Protein AF-A0AAW9H027-F1 (afdb_monomer_lite)

pLDDT: mean 71.32, std 12.24, range [37.38, 89.69]

Sequence (180 aa):
MNRNPNSKKALISDILLFLFTAIASILIVSLIVKYFIQSDLSNGTRECHIEDNWLIMSCIIVSSLTMSLWYHLKGKSIKALNDCLLFISAAIASYYYIMDHKTYLEYHDNSMLCKNMIYMGFQLFLLTCSFSKAFISFIEFFQERNSLINTNIINHNHSDKELFFYKLASSLIEILRKKR

Secondary structure (DSSP, 8-state):
----HHHHHHHHHHHHHHHHHHHHHHHHHHHHHHHH---B--TTS-B-----HHHHHHHHHHHHHHHHHHHHHHTHHHHHHHHHHHHHHHHHHHHHHHH-HHHHHHHHSHHHHTT-HHHHHHHHHHHHHHHHHHHHHHHHHHHHHHHHHHHHHH--S--HHHHHHHHHHHHHHHHHHHT-

Organism: NCBI:txid180957

Foldseek 3Di:
DDDDPVVVVVVVVVVVVVVVVLVVLLVVLLVVCVVQFDQDCPPNQRQTDRPPPPVLVVSLLVLLVVLLVVCVVPPPVSLVVLVVLLVVLVVVLVCCVPPVVVVVVCCVPRSCCVVCSVSVSSVSSNSSSVSSNVSNVVVVVVVVVVVVVVVCVVDVDDDVVVVVVVVVVVVVVVVVVVVD

Structure (mmCIF, N/CA/C/O backbone):
data_AF-A0AAW9H027-F1
#
_entry.id   AF-A0AAW9H027-F1
#
loop_
_atom_site.group_PDB
_atom_site.id
_atom_site.type_symbol
_atom_site.label_atom_id
_atom_site.label_alt_id
_atom_site.label_comp_id
_atom_site.label_asym_id
_atom_site.label_entity_id
_atom_site.label_seq_id
_atom_site.pdbx_PDB_ins_code
_atom_site.Cartn_x
_atom_site.Cartn_y
_atom_site.Cartn_z
_atom_site.occupancy
_atom_site.B_iso_or_equiv
_atom_site.auth_seq_id
_atom_site.auth_comp_id
_atom_site.auth_asym_id
_atom_site.auth_atom_id
_atom_site.pdbx_PDB_model_num
ATOM 1 N N . MET A 1 1 ? -6.690 27.283 21.828 1.00 40.06 1 MET A N 1
ATOM 2 C CA . MET A 1 1 ? -6.804 25.809 21.939 1.00 40.06 1 MET A CA 1
ATOM 3 C C . MET A 1 1 ? -5.396 25.225 22.088 1.00 40.06 1 MET A C 1
ATOM 5 O O . MET A 1 1 ? -4.714 24.985 21.098 1.00 40.06 1 MET A O 1
ATOM 9 N N . ASN A 1 2 ? -4.892 25.133 23.322 1.00 37.38 2 ASN A N 1
ATOM 10 C CA . ASN A 1 2 ? -3.489 24.809 23.600 1.00 37.38 2 ASN A CA 1
ATOM 11 C C . ASN A 1 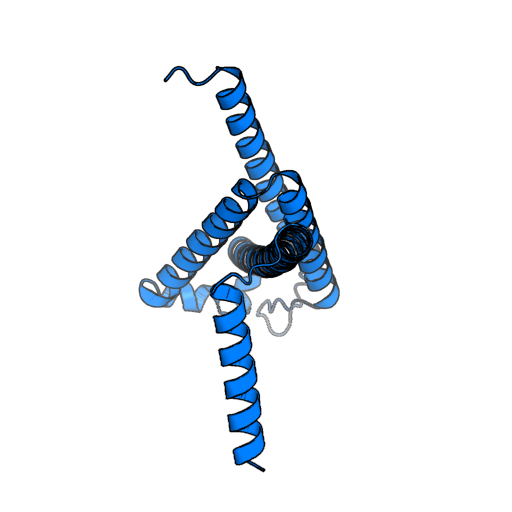2 ? -3.292 23.280 23.529 1.00 37.38 2 ASN A C 1
ATOM 13 O O . ASN A 1 2 ? -3.615 22.565 24.475 1.00 37.38 2 ASN A O 1
ATOM 17 N N . ARG A 1 3 ? -2.863 22.751 22.372 1.00 45.50 3 ARG A N 1
ATOM 18 C CA . ARG A 1 3 ? -2.579 21.312 22.213 1.00 45.50 3 ARG A CA 1
ATOM 19 C C . ARG A 1 3 ? -1.359 20.944 23.062 1.00 45.50 3 ARG A C 1
ATOM 21 O O . ARG A 1 3 ? -0.249 21.380 22.769 1.00 45.50 3 ARG A O 1
ATOM 28 N N . ASN A 1 4 ? -1.605 20.127 24.084 1.00 49.41 4 ASN A N 1
ATOM 29 C CA . ASN A 1 4 ? -0.645 19.576 25.040 1.00 49.41 4 ASN A CA 1
ATOM 30 C C . ASN A 1 4 ? 0.663 19.136 24.329 1.00 49.41 4 ASN A C 1
ATOM 32 O O . ASN A 1 4 ? 0.571 18.342 23.383 1.00 49.41 4 ASN A O 1
ATOM 36 N N . PRO A 1 5 ? 1.865 19.607 24.721 1.00 58.19 5 PRO A N 1
ATOM 37 C CA . PRO A 1 5 ? 3.129 19.336 24.015 1.00 58.19 5 PRO A CA 1
ATOM 38 C C . PRO A 1 5 ? 3.450 17.839 23.850 1.00 58.19 5 PRO A C 1
ATOM 40 O O . PRO A 1 5 ? 4.123 17.454 22.893 1.00 58.19 5 PRO A O 1
ATOM 43 N N . ASN A 1 6 ? 2.888 16.982 24.706 1.00 65.62 6 ASN A N 1
ATOM 44 C CA . ASN A 1 6 ? 3.004 15.525 24.606 1.00 65.62 6 ASN A CA 1
ATOM 45 C C . ASN A 1 6 ? 2.286 14.936 23.377 1.00 65.62 6 ASN A C 1
ATOM 47 O O . ASN A 1 6 ? 2.761 13.962 22.801 1.00 65.62 6 ASN A O 1
ATOM 51 N N . SER A 1 7 ? 1.195 15.555 22.910 1.00 61.84 7 SER A N 1
ATOM 52 C CA . SER A 1 7 ? 0.449 15.088 21.727 1.00 61.84 7 SER A CA 1
ATOM 53 C C . SER A 1 7 ? 1.221 15.288 20.419 1.00 61.84 7 SER A C 1
ATOM 55 O O . SER A 1 7 ? 1.189 14.429 19.543 1.00 61.84 7 SER A O 1
ATOM 57 N N . LYS A 1 8 ? 1.972 16.393 20.302 1.00 70.12 8 LYS A N 1
ATOM 58 C CA . LYS A 1 8 ? 2.817 16.667 19.130 1.00 70.12 8 LYS A CA 1
ATOM 59 C C . LYS A 1 8 ? 3.985 15.685 19.049 1.00 70.12 8 LYS A C 1
ATOM 61 O O . LYS A 1 8 ? 4.266 15.174 17.972 1.00 70.12 8 LYS A O 1
ATOM 66 N N . LYS A 1 9 ? 4.628 15.389 20.184 1.00 74.12 9 LYS A N 1
ATOM 67 C CA . LYS A 1 9 ? 5.721 14.407 20.254 1.00 74.12 9 LYS A CA 1
ATOM 68 C C . LYS A 1 9 ? 5.248 12.996 19.898 1.00 74.12 9 LYS A C 1
ATOM 70 O O . LYS A 1 9 ? 5.919 12.326 19.122 1.00 74.12 9 LYS A O 1
ATOM 75 N N . ALA A 1 10 ? 4.081 12.581 20.395 1.00 71.44 10 ALA A N 1
ATOM 76 C CA . ALA A 1 10 ? 3.493 11.284 20.055 1.00 71.44 10 ALA A CA 1
ATOM 77 C C . ALA A 1 10 ? 3.187 11.162 18.553 1.00 71.44 10 ALA A C 1
ATOM 79 O O . ALA A 1 10 ? 3.512 10.154 17.937 1.00 71.44 10 ALA A O 1
ATOM 80 N N . LEU A 1 11 ? 2.639 12.218 17.945 1.00 71.94 11 LEU A N 1
ATOM 81 C CA . LEU A 1 11 ? 2.315 12.235 16.518 1.00 71.94 11 LEU A CA 1
ATOM 82 C C . LEU A 1 11 ? 3.576 12.175 15.642 1.00 71.94 11 LEU A C 1
ATOM 84 O O . LEU A 1 11 ? 3.620 11.411 14.684 1.00 71.94 11 LEU A O 1
ATOM 88 N N . ILE A 1 12 ? 4.624 12.927 15.997 1.00 75.75 12 ILE A N 1
ATOM 89 C CA . ILE A 1 12 ? 5.920 12.870 15.302 1.00 75.75 12 ILE A CA 1
ATOM 90 C C . ILE A 1 12 ? 6.552 11.480 15.444 1.00 75.75 12 ILE A C 1
ATOM 92 O O . ILE A 1 12 ? 7.059 10.946 14.463 1.00 75.75 12 ILE A O 1
ATOM 96 N N . SER A 1 13 ? 6.487 10.879 16.635 1.00 73.19 13 SER A N 1
ATOM 97 C CA . SER A 1 13 ? 6.985 9.521 16.876 1.00 73.19 13 SER A CA 1
ATOM 98 C C . SER A 1 13 ? 6.241 8.480 16.041 1.00 73.19 13 SER A C 1
ATOM 100 O O . SER A 1 13 ? 6.876 7.587 15.490 1.00 73.19 13 SER A O 1
ATOM 102 N N . ASP A 1 14 ? 4.918 8.598 15.916 1.00 68.31 14 ASP A N 1
ATOM 103 C CA . ASP A 1 14 ? 4.109 7.689 15.101 1.00 68.31 14 ASP A CA 1
ATOM 104 C C . ASP A 1 14 ? 4.429 7.846 13.601 1.00 68.31 14 ASP A C 1
ATOM 106 O O . ASP A 1 14 ? 4.574 6.844 12.904 1.00 68.31 14 ASP A O 1
ATOM 110 N N . ILE A 1 15 ? 4.624 9.081 13.110 1.00 74.19 15 ILE A N 1
ATOM 111 C CA . ILE A 1 15 ? 5.064 9.340 11.725 1.00 74.19 15 ILE A CA 1
ATOM 112 C C . ILE A 1 15 ? 6.474 8.788 11.477 1.00 74.19 15 ILE A C 1
ATOM 114 O O . ILE A 1 15 ? 6.721 8.200 10.429 1.00 74.19 15 ILE A O 1
ATOM 118 N N . LEU A 1 16 ? 7.404 8.960 12.421 1.00 74.94 16 LEU A N 1
ATOM 119 C CA . LEU A 1 16 ? 8.771 8.442 12.306 1.00 74.94 16 LEU A CA 1
ATOM 120 C C . LEU A 1 16 ? 8.803 6.916 12.304 1.00 74.94 16 LEU A C 1
ATOM 122 O O . LEU A 1 16 ? 9.460 6.331 11.449 1.00 74.94 16 LEU A O 1
ATOM 126 N N . LEU A 1 17 ? 8.073 6.271 13.219 1.00 71.31 17 LEU A N 1
ATOM 127 C CA . LEU A 1 17 ? 7.949 4.813 13.261 1.00 71.31 17 LEU A CA 1
ATOM 128 C C . LEU A 1 17 ? 7.331 4.281 11.964 1.00 71.31 17 LEU A C 1
ATOM 130 O O . LEU A 1 17 ? 7.729 3.232 11.459 1.00 71.31 17 LEU A O 1
ATOM 134 N N . PHE A 1 18 ? 6.394 5.030 11.390 1.00 65.38 18 PHE A N 1
ATOM 135 C CA . PHE A 1 18 ? 5.820 4.726 10.093 1.00 65.38 18 PHE A CA 1
ATOM 136 C C . PHE A 1 18 ? 6.804 4.880 8.931 1.00 65.38 18 PHE A C 1
ATOM 138 O O . PHE A 1 18 ? 6.953 3.955 8.142 1.00 65.38 18 PHE A O 1
ATOM 145 N N . LEU A 1 19 ? 7.506 6.010 8.822 1.00 71.50 19 LEU A N 1
ATOM 146 C CA . LEU A 1 19 ? 8.520 6.192 7.781 1.00 71.50 19 LEU A CA 1
ATOM 147 C C . LEU A 1 19 ? 9.594 5.112 7.891 1.00 71.50 19 LEU A C 1
ATOM 149 O O . LEU A 1 19 ? 9.991 4.536 6.885 1.00 71.50 19 LEU A O 1
ATOM 153 N N . PHE A 1 20 ? 10.003 4.784 9.115 1.00 74.38 20 PHE A N 1
ATOM 154 C CA . PHE A 1 20 ? 10.929 3.696 9.379 1.00 74.38 20 PHE A CA 1
ATOM 155 C C . PHE A 1 20 ? 10.375 2.342 8.921 1.00 74.38 20 PHE A C 1
ATOM 157 O O . PHE A 1 20 ? 11.074 1.620 8.221 1.00 74.38 20 PHE A O 1
ATOM 164 N N . THR A 1 21 ? 9.126 2.001 9.254 1.00 66.38 21 THR A N 1
ATOM 165 C CA . THR A 1 21 ? 8.511 0.728 8.831 1.00 66.38 21 THR A CA 1
ATOM 166 C C . THR A 1 21 ? 8.276 0.657 7.322 1.00 66.38 21 THR A C 1
ATOM 168 O O . THR A 1 21 ? 8.484 -0.404 6.743 1.00 66.38 21 THR A O 1
ATOM 171 N N . ALA A 1 22 ? 7.929 1.766 6.666 1.00 62.31 22 ALA A N 1
ATOM 172 C CA . ALA A 1 22 ? 7.793 1.846 5.212 1.00 62.31 22 ALA A CA 1
ATOM 173 C C . ALA A 1 22 ? 9.150 1.734 4.496 1.00 62.31 22 ALA A C 1
ATOM 175 O O . ALA A 1 22 ? 9.282 1.001 3.522 1.00 62.31 22 ALA A O 1
ATOM 176 N N . ILE A 1 23 ? 10.189 2.412 4.991 1.00 71.88 23 ILE A N 1
ATOM 177 C CA . ILE A 1 23 ? 11.549 2.280 4.450 1.00 71.88 23 ILE A CA 1
ATOM 178 C C . ILE A 1 23 ? 12.064 0.858 4.687 1.00 71.88 23 ILE A C 1
ATOM 180 O O . ILE A 1 23 ? 12.613 0.252 3.773 1.00 71.88 23 ILE A O 1
ATOM 184 N N . ALA A 1 24 ? 11.850 0.296 5.878 1.00 70.06 24 ALA A N 1
ATOM 185 C CA . ALA A 1 24 ? 12.239 -1.072 6.195 1.00 70.06 24 ALA A CA 1
ATOM 186 C C . ALA A 1 24 ? 11.511 -2.089 5.309 1.00 70.06 24 ALA A C 1
ATOM 188 O O . ALA A 1 24 ? 12.154 -3.009 4.816 1.00 70.06 24 ALA A O 1
ATOM 189 N N . SER A 1 25 ? 10.211 -1.918 5.045 1.00 61.94 25 SER A N 1
ATOM 190 C CA . SER A 1 25 ? 9.474 -2.809 4.144 1.00 61.94 25 SER A CA 1
ATOM 191 C C . SER A 1 25 ? 9.969 -2.689 2.703 1.00 61.94 25 SER A C 1
ATOM 193 O O . SER A 1 25 ? 10.205 -3.715 2.072 1.00 61.94 25 SER A O 1
ATOM 195 N N . ILE A 1 26 ? 10.234 -1.475 2.207 1.00 65.94 26 ILE A N 1
ATOM 196 C CA . ILE A 1 26 ? 10.836 -1.254 0.882 1.00 65.94 26 ILE A CA 1
ATOM 197 C C . ILE A 1 26 ? 12.226 -1.899 0.797 1.00 65.94 26 ILE A C 1
ATOM 199 O O . ILE A 1 26 ? 12.536 -2.549 -0.199 1.00 65.94 26 ILE A O 1
ATOM 203 N N . LEU A 1 27 ? 13.059 -1.766 1.833 1.00 71.69 27 LEU A N 1
ATOM 204 C CA . LEU A 1 27 ? 14.392 -2.374 1.883 1.00 71.69 27 LEU A CA 1
ATOM 205 C C . LEU A 1 27 ? 14.324 -3.902 1.942 1.00 71.69 27 LEU A C 1
ATOM 207 O O . LEU A 1 27 ? 15.068 -4.561 1.223 1.00 71.69 27 LEU A O 1
ATOM 211 N N . ILE A 1 28 ? 13.428 -4.468 2.753 1.00 70.94 28 ILE A N 1
ATOM 212 C CA . ILE A 1 28 ? 13.216 -5.918 2.853 1.00 70.94 28 ILE A CA 1
ATOM 213 C C . ILE A 1 28 ? 12.717 -6.467 1.519 1.00 70.94 28 ILE A C 1
ATOM 215 O O . ILE A 1 28 ? 13.266 -7.447 1.027 1.00 70.94 28 ILE A O 1
ATOM 219 N N . VAL A 1 29 ? 11.731 -5.816 0.898 1.00 64.00 29 VAL A N 1
ATOM 220 C CA . VAL A 1 29 ? 11.233 -6.195 -0.430 1.00 64.00 29 VAL A CA 1
ATOM 221 C C . VAL A 1 29 ? 12.349 -6.085 -1.467 1.00 64.00 29 VAL A C 1
ATOM 223 O O . VAL A 1 29 ? 12.550 -7.022 -2.226 1.00 64.00 29 VAL A O 1
ATOM 226 N N . SER A 1 30 ? 13.133 -5.006 -1.464 1.00 63.81 30 SER A N 1
ATOM 227 C CA . SER A 1 30 ? 14.278 -4.834 -2.369 1.00 63.81 30 SER A CA 1
ATOM 228 C C . SER A 1 30 ? 15.347 -5.919 -2.179 1.00 63.81 30 SER A C 1
ATOM 230 O O . SER A 1 30 ? 15.880 -6.443 -3.156 1.00 63.81 30 SER A O 1
ATOM 232 N N . LEU A 1 31 ? 15.626 -6.319 -0.932 1.00 69.19 31 LEU A N 1
ATOM 233 C CA . LEU A 1 31 ? 16.539 -7.419 -0.611 1.00 69.19 31 LEU A CA 1
ATOM 234 C C . LEU A 1 31 ? 16.000 -8.774 -1.070 1.00 69.19 31 LEU A C 1
ATOM 236 O O . LEU A 1 31 ? 16.753 -9.538 -1.665 1.00 69.19 31 LEU A O 1
ATOM 240 N N . ILE A 1 32 ? 14.716 -9.055 -0.828 1.00 66.75 32 ILE A N 1
ATOM 241 C CA . ILE A 1 32 ? 14.039 -10.269 -1.300 1.00 66.75 32 ILE A CA 1
ATOM 242 C C . ILE A 1 32 ? 14.120 -10.316 -2.824 1.00 66.75 32 ILE A C 1
ATOM 244 O O . ILE A 1 32 ? 14.672 -11.253 -3.383 1.00 66.75 32 ILE A O 1
ATOM 248 N N . VAL A 1 33 ? 13.686 -9.261 -3.507 1.00 63.94 33 VAL A N 1
ATOM 249 C CA . VAL A 1 33 ? 13.742 -9.177 -4.969 1.00 63.94 33 VAL A CA 1
ATOM 250 C C . VAL A 1 33 ? 15.170 -9.375 -5.486 1.00 63.94 33 VAL A C 1
ATOM 252 O O . VAL A 1 33 ? 15.379 -10.146 -6.413 1.00 63.94 33 VAL A O 1
ATOM 255 N N . LYS A 1 34 ? 16.183 -8.780 -4.845 1.00 67.94 34 LYS A N 1
ATOM 256 C CA . LYS A 1 34 ? 17.593 -8.997 -5.209 1.00 67.94 34 LYS A CA 1
ATOM 257 C C . LYS A 1 34 ? 18.053 -10.447 -5.033 1.00 67.94 34 LYS A C 1
ATOM 259 O O . LYS A 1 34 ? 18.916 -10.888 -5.782 1.00 67.94 34 LYS A O 1
ATOM 264 N N . TYR A 1 35 ? 17.530 -11.157 -4.040 1.00 66.44 35 TYR A N 1
ATOM 265 C CA . TYR A 1 35 ? 17.894 -12.548 -3.769 1.00 66.44 35 TYR A CA 1
ATOM 266 C C . TYR A 1 35 ? 17.177 -13.536 -4.702 1.00 66.44 35 TYR A C 1
ATOM 268 O O . TYR A 1 35 ? 17.719 -14.598 -4.988 1.00 66.44 35 TYR A O 1
ATOM 276 N N . PHE A 1 36 ? 15.977 -13.179 -5.170 1.00 61.50 36 PHE A N 1
ATOM 277 C CA . PHE A 1 36 ? 15.113 -14.041 -5.986 1.00 61.50 36 PHE A CA 1
ATOM 278 C C . PHE A 1 36 ? 15.155 -13.743 -7.488 1.00 61.50 36 PHE A C 1
ATOM 280 O O . PHE A 1 36 ? 14.746 -14.587 -8.276 1.00 61.50 36 PHE A O 1
ATOM 287 N N . ILE A 1 37 ? 15.673 -12.588 -7.914 1.00 62.81 37 ILE A N 1
ATOM 288 C CA . ILE A 1 37 ? 15.987 -12.364 -9.327 1.00 62.81 37 ILE A CA 1
ATOM 289 C C . ILE A 1 37 ? 17.198 -13.230 -9.685 1.00 62.81 37 ILE A C 1
ATOM 291 O O . ILE A 1 37 ? 18.350 -12.858 -9.453 1.00 62.81 37 ILE A O 1
ATOM 295 N N . GLN A 1 38 ? 16.925 -14.392 -10.271 1.00 55.94 38 GLN A N 1
ATOM 296 C CA . GLN A 1 38 ? 17.905 -15.118 -11.062 1.00 55.94 38 GLN A CA 1
ATOM 297 C C . GLN A 1 38 ? 17.944 -14.470 -12.446 1.00 55.94 38 GLN A C 1
ATOM 299 O O . GLN A 1 38 ? 16.935 -14.383 -13.143 1.00 55.94 38 GLN A O 1
ATOM 304 N N . SER A 1 39 ? 19.102 -13.930 -12.829 1.00 52.19 39 SER A N 1
ATOM 305 C CA . SER A 1 39 ? 19.297 -13.444 -14.192 1.00 52.19 39 SER A CA 1
ATOM 306 C C . SER A 1 39 ? 19.627 -14.639 -15.073 1.00 52.19 39 SER A C 1
ATOM 308 O O . SER A 1 39 ? 20.791 -15.048 -15.111 1.00 52.19 39 SER A O 1
ATOM 310 N N . ASP A 1 40 ? 18.636 -15.198 -15.757 1.00 48.59 40 ASP A N 1
ATOM 311 C CA . ASP A 1 40 ? 18.911 -16.238 -16.737 1.00 48.59 40 ASP A CA 1
ATOM 312 C C . ASP A 1 40 ? 19.337 -15.586 -18.058 1.00 48.59 40 ASP A C 1
ATOM 314 O O . ASP A 1 40 ? 18.713 -14.643 -18.556 1.00 48.59 40 ASP A O 1
ATOM 318 N N . LEU A 1 41 ? 20.483 -16.009 -18.590 1.00 48.38 41 LEU A N 1
ATOM 319 C CA . LEU A 1 41 ? 21.086 -15.396 -19.775 1.00 48.38 41 LEU A CA 1
ATOM 320 C C . LEU A 1 41 ? 20.635 -16.150 -21.032 1.00 48.38 41 LEU A C 1
ATOM 322 O O . LEU A 1 41 ? 21.444 -16.746 -21.739 1.00 48.38 41 LEU A O 1
ATOM 326 N N . SER A 1 42 ? 19.334 -16.141 -21.305 1.00 45.72 42 SER A N 1
ATOM 327 C CA . SER A 1 42 ? 18.781 -16.727 -22.526 1.00 45.72 42 SER A CA 1
ATOM 328 C C . SER A 1 42 ? 18.879 -15.719 -23.680 1.00 45.72 42 SER A C 1
ATOM 330 O O . SER A 1 42 ? 18.327 -14.626 -23.621 1.00 45.72 42 SER A O 1
ATOM 332 N N . ASN A 1 43 ? 19.615 -16.066 -24.741 1.00 46.12 43 ASN A N 1
ATOM 333 C CA . ASN A 1 43 ? 19.670 -15.340 -26.024 1.00 46.12 43 ASN A CA 1
ATOM 334 C C . ASN A 1 43 ? 20.226 -13.897 -26.023 1.00 46.12 43 ASN A C 1
ATOM 336 O O . ASN A 1 43 ? 19.940 -13.119 -26.930 1.00 46.12 43 ASN A O 1
ATOM 340 N N . GLY A 1 44 ? 21.081 -13.531 -25.062 1.00 49.03 44 GLY A N 1
ATOM 341 C CA . GLY A 1 44 ? 21.774 -12.228 -25.062 1.00 49.03 44 GLY A CA 1
ATOM 342 C C . GLY A 1 44 ? 20.934 -11.049 -24.553 1.00 49.03 44 GLY A C 1
ATOM 343 O O . GLY A 1 44 ? 21.464 -9.951 -24.379 1.00 49.03 44 GLY A O 1
ATOM 344 N N . THR A 1 45 ? 19.665 -11.283 -24.225 1.00 49.91 45 THR A N 1
ATOM 345 C CA . THR A 1 45 ? 18.803 -10.392 -23.445 1.00 49.91 45 THR A CA 1
ATOM 346 C C . THR A 1 45 ? 18.681 -10.949 -22.027 1.00 49.91 45 THR A C 1
ATOM 348 O O . THR A 1 45 ? 18.350 -12.113 -21.842 1.00 49.91 45 THR A O 1
ATOM 351 N N . ARG A 1 46 ? 18.979 -10.143 -20.996 1.00 52.25 46 ARG A N 1
ATOM 352 C CA . ARG A 1 46 ? 18.668 -10.521 -19.606 1.00 52.25 46 ARG A CA 1
ATOM 353 C C . ARG A 1 46 ? 17.154 -10.460 -19.432 1.00 52.25 46 ARG A C 1
ATOM 355 O O . ARG A 1 46 ? 16.615 -9.387 -19.176 1.00 52.25 46 ARG A O 1
ATOM 362 N N . GLU A 1 47 ? 16.485 -11.588 -19.599 1.00 53.47 47 GLU A N 1
ATOM 363 C CA . GLU A 1 47 ? 15.081 -11.733 -19.235 1.00 53.47 47 GLU A CA 1
ATOM 364 C C . GLU A 1 47 ? 15.027 -12.117 -17.759 1.00 53.47 47 GLU A C 1
ATOM 366 O O . GLU A 1 47 ? 15.558 -13.145 -17.344 1.00 53.47 47 GLU A O 1
ATOM 371 N N . CYS A 1 48 ? 14.459 -11.238 -16.935 1.00 56.53 48 CYS A N 1
ATOM 372 C CA . CYS A 1 48 ? 14.304 -11.514 -15.515 1.00 56.53 48 CYS A CA 1
ATOM 373 C C . CYS A 1 48 ? 12.885 -11.981 -15.266 1.00 56.53 48 CYS A C 1
ATOM 375 O O . CYS A 1 48 ? 11.936 -11.198 -15.264 1.00 56.53 48 CYS A O 1
ATOM 377 N N . HIS A 1 49 ? 12.764 -13.286 -15.071 1.00 54.97 49 HIS A N 1
ATOM 378 C CA . HIS A 1 49 ? 11.540 -13.904 -14.618 1.00 54.97 49 HIS A CA 1
ATOM 379 C C . HIS A 1 49 ? 11.545 -13.961 -13.096 1.00 54.97 49 HIS A C 1
ATOM 381 O O . HIS A 1 49 ? 12.546 -14.287 -12.461 1.00 54.97 49 HIS A O 1
ATOM 387 N N . ILE A 1 50 ? 10.406 -13.622 -12.503 1.00 60.25 50 ILE A N 1
ATOM 388 C CA . ILE A 1 50 ? 10.153 -13.921 -11.101 1.00 60.25 50 ILE A CA 1
ATOM 389 C C . ILE A 1 50 ? 9.778 -15.403 -11.052 1.00 60.25 50 ILE A C 1
ATOM 391 O O . ILE A 1 50 ? 8.608 -15.755 -11.214 1.00 60.25 50 ILE A O 1
ATOM 395 N N . GLU A 1 51 ? 10.775 -16.271 -10.899 1.00 51.53 51 GLU A N 1
ATOM 396 C CA . GLU A 1 51 ? 10.535 -17.665 -10.530 1.00 51.53 51 GLU A CA 1
ATOM 397 C C . GLU A 1 51 ? 9.993 -17.726 -9.090 1.00 51.53 51 GLU A C 1
ATOM 399 O O . GLU A 1 51 ? 10.372 -16.936 -8.227 1.00 51.53 51 GLU A O 1
ATOM 404 N N . ASP A 1 52 ? 9.043 -18.632 -8.850 1.00 56.78 52 ASP A N 1
ATOM 405 C CA . ASP A 1 52 ? 8.365 -18.852 -7.564 1.00 56.78 52 ASP A CA 1
ATOM 406 C C . ASP A 1 52 ? 7.578 -17.660 -6.977 1.00 56.78 52 ASP A C 1
ATOM 408 O O . ASP A 1 52 ? 7.839 -17.127 -5.894 1.00 56.78 52 ASP A O 1
ATOM 412 N N . ASN A 1 53 ? 6.467 -17.335 -7.645 1.00 66.62 53 ASN A N 1
ATOM 413 C CA . ASN A 1 53 ? 5.481 -16.325 -7.231 1.00 66.62 53 ASN A CA 1
ATOM 414 C C . ASN A 1 53 ? 4.895 -16.545 -5.808 1.00 66.62 53 ASN A C 1
ATOM 416 O O . ASN A 1 53 ? 4.433 -15.602 -5.164 1.00 66.62 53 ASN A O 1
ATOM 420 N N . TRP A 1 54 ? 4.917 -17.774 -5.274 1.00 72.31 54 TRP A N 1
ATOM 421 C CA . TRP A 1 54 ? 4.318 -18.089 -3.967 1.00 72.31 54 TRP A CA 1
ATOM 422 C C . TRP A 1 54 ? 4.996 -17.366 -2.794 1.00 72.31 54 TRP A C 1
ATOM 424 O O . TRP A 1 54 ? 4.308 -16.866 -1.903 1.00 72.31 54 TRP A O 1
ATOM 434 N N . LEU A 1 55 ? 6.331 -17.273 -2.787 1.00 71.69 55 LEU A N 1
ATOM 435 C CA . LEU A 1 55 ? 7.070 -16.638 -1.691 1.00 71.69 55 LEU A CA 1
ATOM 436 C C . LEU A 1 55 ? 6.788 -15.137 -1.628 1.00 71.69 55 LEU A C 1
ATOM 438 O O . LEU A 1 55 ? 6.422 -14.627 -0.569 1.00 71.69 55 LEU A O 1
ATOM 442 N N . ILE A 1 56 ? 6.858 -14.449 -2.769 1.00 74.88 56 ILE A N 1
ATOM 443 C CA . ILE A 1 56 ? 6.533 -13.021 -2.865 1.00 74.88 56 ILE A CA 1
ATOM 444 C C . ILE A 1 56 ? 5.077 -12.772 -2.457 1.00 74.88 56 ILE A C 1
ATOM 446 O O . ILE A 1 56 ? 4.817 -11.883 -1.644 1.00 74.88 56 ILE A O 1
ATOM 450 N N . MET A 1 57 ? 4.138 -13.600 -2.927 1.00 76.81 57 MET A N 1
ATOM 451 C CA . MET A 1 57 ? 2.736 -13.511 -2.509 1.00 76.81 57 MET A CA 1
ATOM 452 C C . MET A 1 57 ? 2.558 -13.725 -1.003 1.00 76.81 57 MET A C 1
ATOM 454 O O . MET A 1 57 ? 1.820 -12.972 -0.367 1.00 76.81 57 MET A O 1
ATOM 458 N N . SER A 1 58 ? 3.264 -14.684 -0.398 1.00 77.44 58 SER A N 1
ATOM 459 C CA . SER A 1 58 ? 3.223 -14.887 1.055 1.00 77.44 58 SER A CA 1
ATOM 460 C C . SER A 1 58 ? 3.746 -13.667 1.823 1.00 77.44 58 SER A C 1
ATOM 462 O O . SER A 1 58 ? 3.119 -13.242 2.794 1.00 77.44 58 SER A O 1
ATOM 464 N N . CYS A 1 59 ? 4.823 -13.028 1.352 1.00 78.12 59 CYS A N 1
ATOM 465 C CA . CYS A 1 59 ? 5.363 -11.808 1.951 1.00 78.12 59 CYS A CA 1
ATOM 466 C C . CYS A 1 59 ? 4.371 -10.642 1.861 1.00 78.12 59 CYS A C 1
ATOM 468 O O . CYS A 1 59 ? 4.184 -9.913 2.840 1.00 78.12 59 CYS A O 1
ATOM 470 N N . ILE A 1 60 ? 3.698 -10.483 0.718 1.00 83.56 60 ILE A N 1
ATOM 471 C CA . ILE A 1 60 ? 2.652 -9.467 0.523 1.00 83.56 60 ILE A CA 1
ATOM 472 C C . ILE A 1 60 ? 1.489 -9.707 1.491 1.00 83.56 60 ILE A C 1
ATOM 474 O O . ILE A 1 60 ? 1.028 -8.774 2.148 1.00 83.56 60 ILE A O 1
ATOM 478 N N . ILE A 1 61 ? 1.025 -10.951 1.627 1.00 82.94 61 ILE A N 1
ATOM 479 C CA . ILE A 1 61 ? -0.088 -11.289 2.524 1.00 82.94 61 ILE A CA 1
ATOM 480 C C . ILE A 1 61 ? 0.293 -11.030 3.985 1.00 82.94 61 ILE A C 1
ATOM 482 O O . ILE A 1 61 ? -0.457 -10.365 4.699 1.00 82.94 61 ILE A O 1
ATOM 486 N N . VAL A 1 62 ? 1.461 -11.505 4.430 1.00 81.06 62 VAL A N 1
ATOM 487 C CA . VAL A 1 62 ? 1.925 -11.330 5.816 1.00 81.06 62 VAL A CA 1
ATOM 488 C C . VAL A 1 62 ? 2.092 -9.850 6.152 1.00 81.06 62 VAL A C 1
ATOM 490 O O . VAL A 1 62 ? 1.553 -9.396 7.159 1.00 81.06 62 VAL A O 1
ATOM 493 N N . SER A 1 63 ? 2.761 -9.076 5.294 1.00 81.44 63 SER A N 1
ATOM 494 C CA . SER A 1 63 ? 2.930 -7.630 5.502 1.00 81.44 63 SER A CA 1
ATOM 495 C C . SER A 1 63 ? 1.589 -6.889 5.535 1.00 81.44 63 SER A C 1
ATOM 497 O O . SER A 1 63 ? 1.377 -6.028 6.392 1.00 81.44 63 SER A O 1
ATOM 499 N N . SER A 1 64 ? 0.644 -7.285 4.681 1.00 84.75 64 SER A N 1
ATOM 500 C CA . SER A 1 64 ? -0.703 -6.711 4.659 1.00 84.75 64 SER A CA 1
ATOM 501 C C . SER A 1 64 ? -1.505 -7.028 5.923 1.00 84.75 64 SER A C 1
ATOM 503 O O . SER A 1 64 ? -2.209 -6.165 6.457 1.00 84.75 64 SER A O 1
ATOM 505 N N . LEU A 1 65 ? -1.374 -8.247 6.452 1.00 83.19 65 LEU A N 1
ATOM 506 C CA . LEU A 1 65 ? -1.962 -8.631 7.735 1.00 83.19 65 LEU A CA 1
ATOM 507 C C . LEU A 1 65 ? -1.334 -7.849 8.891 1.00 83.19 65 LEU A C 1
ATOM 509 O O . LEU A 1 65 ? -2.064 -7.354 9.747 1.00 83.19 65 LEU A O 1
ATOM 513 N N . THR A 1 66 ? -0.011 -7.666 8.904 1.00 81.19 66 THR A N 1
ATOM 514 C CA . THR A 1 66 ? 0.669 -6.845 9.918 1.00 81.19 66 THR A CA 1
ATOM 515 C C . THR A 1 66 ? 0.168 -5.401 9.901 1.00 81.19 66 THR A C 1
ATOM 517 O O . THR A 1 66 ? -0.138 -4.850 10.958 1.00 81.19 66 THR A O 1
ATOM 520 N N . MET A 1 67 ? 0.004 -4.801 8.719 1.00 81.62 67 MET A N 1
ATOM 521 C CA . MET A 1 67 ? -0.543 -3.446 8.584 1.00 81.62 67 MET A CA 1
ATOM 522 C C . MET A 1 67 ? -1.987 -3.356 9.101 1.00 81.62 67 MET A C 1
ATOM 524 O O . MET A 1 67 ? -2.379 -2.383 9.746 1.00 81.62 67 MET A O 1
ATOM 528 N N . SER A 1 68 ? -2.769 -4.411 8.885 1.00 83.06 68 SER A N 1
ATOM 529 C CA . SER A 1 68 ? -4.156 -4.511 9.351 1.00 83.06 68 SER A CA 1
ATOM 530 C C . SER A 1 68 ? -4.261 -4.708 10.865 1.00 83.06 68 SER A C 1
ATOM 532 O O . SER A 1 68 ? -5.115 -4.106 11.516 1.00 83.06 68 SER A O 1
ATOM 534 N N . LEU A 1 69 ? -3.352 -5.487 11.457 1.00 81.56 69 LEU A N 1
ATOM 535 C CA . LEU A 1 69 ? -3.198 -5.589 12.911 1.00 81.56 69 LEU A CA 1
ATOM 536 C C . LEU A 1 69 ? -2.779 -4.246 13.513 1.00 81.56 69 LEU A C 1
ATOM 538 O O . LEU A 1 69 ? -3.290 -3.840 14.555 1.00 81.56 69 LEU A O 1
ATOM 542 N N . TRP A 1 70 ? -1.898 -3.510 12.837 1.00 82.00 70 TRP A N 1
ATOM 543 C CA . TRP A 1 70 ? -1.502 -2.183 13.288 1.00 82.00 70 TRP A CA 1
ATOM 544 C C . TRP A 1 70 ? -2.665 -1.187 13.240 1.00 82.00 70 TRP A C 1
ATOM 546 O O . TRP A 1 70 ? -2.860 -0.415 14.184 1.00 82.00 70 TRP A O 1
ATOM 556 N N . TYR A 1 71 ? -3.500 -1.263 12.199 1.00 86.44 71 TYR A N 1
ATOM 557 C CA . TYR A 1 71 ? -4.773 -0.549 12.145 1.00 86.44 71 TYR A CA 1
ATOM 558 C C . TYR A 1 71 ? -5.681 -0.910 13.326 1.00 86.44 71 TYR A C 1
ATOM 560 O O . TYR A 1 71 ? -6.249 -0.011 13.940 1.00 86.44 71 TYR A O 1
ATOM 568 N N . HIS A 1 72 ? -5.779 -2.185 13.705 1.00 78.00 72 HIS A N 1
ATOM 569 C CA . HIS A 1 72 ? -6.582 -2.581 14.863 1.00 78.00 72 HIS A CA 1
ATOM 570 C C . HIS A 1 72 ? -6.119 -1.896 16.165 1.00 78.00 72 HIS A C 1
ATOM 572 O O . HIS A 1 72 ? -6.950 -1.509 16.982 1.00 78.00 72 HIS A O 1
ATOM 578 N N . LEU A 1 73 ? -4.808 -1.679 16.333 1.00 77.62 73 LEU A N 1
ATOM 579 C CA . LEU A 1 73 ? -4.231 -1.051 17.528 1.00 77.62 73 LEU A CA 1
ATOM 580 C C . LEU A 1 73 ? -4.310 0.485 17.532 1.00 77.62 73 LEU A C 1
ATOM 582 O O . LEU A 1 73 ? -4.538 1.090 18.578 1.00 77.62 73 LEU A O 1
ATOM 586 N N . LYS A 1 74 ? -4.069 1.137 16.389 1.00 77.38 74 LYS A N 1
ATOM 587 C CA . LYS A 1 74 ? -3.948 2.609 16.283 1.00 77.38 74 LYS A CA 1
ATOM 588 C C . LYS A 1 74 ? -5.165 3.285 15.640 1.00 77.38 74 LYS A C 1
ATOM 590 O O . LYS A 1 74 ? -5.304 4.507 15.710 1.00 77.38 74 LYS A O 1
ATOM 595 N N . GLY A 1 75 ? -6.062 2.508 15.042 1.00 80.31 75 GLY A N 1
ATOM 596 C CA . GLY A 1 75 ? -7.321 2.960 14.463 1.00 80.31 75 GLY A CA 1
ATOM 597 C C . GLY A 1 75 ? -7.160 3.783 13.182 1.00 80.31 75 GLY A C 1
ATOM 598 O O . GLY A 1 75 ? -6.328 3.510 12.317 1.00 80.31 75 GLY A O 1
ATOM 599 N N . LYS A 1 76 ? -7.997 4.820 13.050 1.00 78.12 76 LYS A N 1
ATOM 600 C CA . LYS A 1 76 ? -8.240 5.554 11.792 1.00 78.12 76 LYS A CA 1
ATOM 601 C C . LYS A 1 76 ? -7.011 6.240 11.178 1.00 78.12 76 LYS A C 1
ATOM 603 O O . LYS A 1 76 ? -7.017 6.491 9.976 1.00 78.12 76 LYS A O 1
ATOM 608 N N . SER A 1 77 ? -5.973 6.546 11.960 1.00 76.38 77 SER A N 1
ATOM 609 C CA . SER A 1 77 ? -4.755 7.197 11.450 1.00 76.38 77 SER A CA 1
ATOM 610 C C . SER A 1 77 ? -3.987 6.304 10.473 1.00 76.38 77 SER A C 1
ATOM 612 O O . SER A 1 77 ? -3.590 6.772 9.411 1.00 76.38 77 SER A O 1
ATOM 614 N N . ILE A 1 78 ? -3.852 5.012 10.787 1.00 79.88 78 ILE A N 1
ATOM 615 C CA . ILE A 1 78 ? -3.169 4.027 9.933 1.00 79.88 78 ILE A CA 1
ATOM 616 C C . ILE A 1 78 ? -3.934 3.813 8.627 1.00 79.88 78 ILE A C 1
ATOM 618 O O . ILE A 1 78 ? -3.328 3.721 7.563 1.00 79.88 78 ILE A O 1
ATOM 622 N N . LYS A 1 79 ? -5.270 3.816 8.689 1.00 85.75 79 LYS A N 1
ATOM 623 C CA . LYS A 1 79 ? -6.119 3.749 7.495 1.00 85.75 79 LYS A CA 1
ATOM 624 C C . LYS A 1 79 ? -5.887 4.939 6.566 1.00 85.75 79 LYS A C 1
ATOM 626 O O . LYS A 1 79 ? -5.561 4.737 5.401 1.00 85.75 79 LYS A O 1
ATOM 631 N N . ALA A 1 80 ? -6.021 6.163 7.083 1.00 79.50 80 ALA A N 1
ATOM 632 C CA . ALA A 1 80 ? -5.845 7.380 6.285 1.00 79.50 80 ALA A CA 1
ATOM 633 C C . ALA A 1 80 ? -4.449 7.449 5.645 1.00 79.50 80 ALA A C 1
ATOM 635 O O . ALA A 1 80 ? -4.274 7.965 4.543 1.00 79.50 80 ALA A O 1
ATOM 636 N N . LEU A 1 81 ? -3.458 6.894 6.332 1.00 78.06 81 LEU A N 1
ATOM 637 C CA . LEU A 1 81 ? -2.088 6.826 5.867 1.00 78.06 81 LEU A CA 1
ATOM 638 C C . LEU A 1 81 ? -1.882 5.779 4.766 1.00 78.06 81 LEU A C 1
ATOM 640 O O . LEU A 1 81 ? -1.268 6.094 3.748 1.00 78.06 81 LEU A O 1
ATOM 644 N N . ASN A 1 82 ? -2.432 4.571 4.928 1.00 86.81 82 ASN A N 1
ATOM 645 C CA . ASN A 1 82 ? -2.427 3.558 3.873 1.00 86.81 82 ASN A CA 1
ATOM 646 C C . ASN A 1 82 ? -3.158 4.061 2.617 1.00 86.81 82 ASN A C 1
ATOM 648 O O . ASN A 1 82 ? -2.681 3.859 1.505 1.00 86.81 82 ASN A O 1
ATOM 652 N N . ASP A 1 83 ? -4.273 4.774 2.795 1.00 85.81 83 ASP A N 1
ATOM 653 C CA . ASP A 1 83 ? -4.989 5.424 1.698 1.00 85.81 83 ASP A CA 1
ATOM 654 C C . ASP A 1 83 ? -4.127 6.487 1.008 1.00 85.81 83 ASP A C 1
ATOM 656 O O . ASP A 1 83 ? -4.045 6.499 -0.217 1.00 85.81 83 ASP A O 1
ATOM 660 N N . CYS A 1 84 ? -3.444 7.343 1.772 1.00 83.31 84 CYS A N 1
ATOM 661 C CA . CYS A 1 84 ? -2.542 8.358 1.228 1.00 83.31 84 CYS A CA 1
ATOM 662 C C . CYS A 1 84 ? -1.437 7.733 0.364 1.00 83.31 84 CYS A C 1
ATOM 664 O O . CYS A 1 84 ? -1.247 8.149 -0.777 1.00 83.31 84 CYS A O 1
ATOM 666 N N . LEU A 1 85 ? -0.759 6.697 0.870 1.00 83.38 85 LEU A N 1
ATOM 667 C CA . LEU A 1 85 ? 0.267 5.975 0.114 1.00 83.38 85 LEU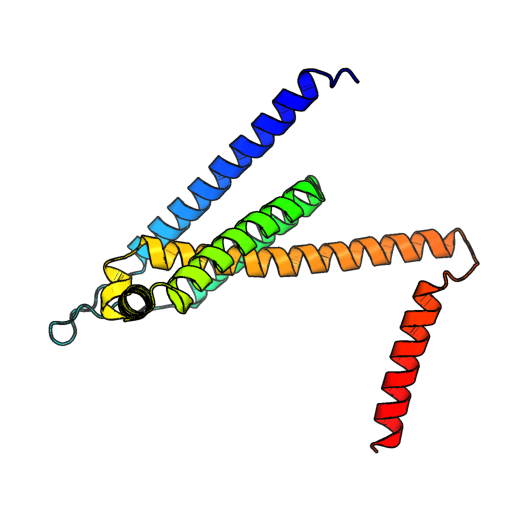 A CA 1
ATOM 668 C C . LEU A 1 85 ? -0.292 5.359 -1.167 1.00 83.38 85 LEU A C 1
ATOM 670 O O . LEU A 1 85 ? 0.276 5.551 -2.238 1.00 83.38 85 LEU A O 1
ATOM 674 N N . LEU A 1 86 ? -1.424 4.660 -1.063 1.00 87.62 86 LEU A N 1
ATOM 675 C CA . LEU A 1 86 ? -2.068 4.024 -2.205 1.00 87.62 86 LEU A CA 1
ATOM 676 C C . LEU A 1 86 ? -2.427 5.054 -3.284 1.00 87.62 86 LEU A C 1
ATOM 678 O O . LEU A 1 86 ? -2.169 4.823 -4.464 1.00 87.62 86 LEU A O 1
ATOM 682 N N . PHE A 1 87 ? -2.986 6.202 -2.890 1.00 87.19 87 PHE A N 1
ATOM 683 C CA . PHE A 1 87 ? -3.377 7.257 -3.824 1.00 87.19 87 PHE A CA 1
ATOM 684 C C . PHE A 1 87 ? -2.186 8.000 -4.425 1.00 87.19 87 PHE A C 1
ATOM 686 O O . PHE A 1 87 ? -2.212 8.279 -5.620 1.00 87.19 87 PHE A O 1
ATOM 693 N N . ILE A 1 88 ? -1.132 8.280 -3.652 1.00 85.06 88 ILE A N 1
ATOM 694 C CA . ILE A 1 88 ? 0.112 8.851 -4.192 1.00 85.06 88 ILE A CA 1
ATOM 695 C C . ILE A 1 88 ? 0.695 7.904 -5.236 1.00 85.06 88 ILE A C 1
ATOM 697 O O . ILE A 1 88 ? 1.036 8.325 -6.341 1.00 85.06 88 ILE A O 1
ATOM 701 N N . SER A 1 89 ? 0.763 6.614 -4.919 1.00 83.50 89 SER A N 1
ATOM 702 C CA . SER A 1 89 ? 1.341 5.644 -5.831 1.00 83.50 89 SER A CA 1
ATOM 703 C C . SER A 1 89 ? 0.494 5.421 -7.085 1.00 83.50 89 SER A C 1
ATOM 705 O O . SER A 1 89 ? 1.042 5.361 -8.185 1.00 83.50 89 SER A O 1
ATOM 707 N N . ALA A 1 90 ? -0.833 5.396 -6.956 1.00 85.31 90 ALA A N 1
ATOM 708 C CA . ALA A 1 90 ? -1.742 5.354 -8.098 1.00 85.31 90 ALA A CA 1
ATOM 709 C C . ALA A 1 90 ? -1.649 6.622 -8.963 1.00 85.31 90 ALA A C 1
ATOM 711 O O . ALA A 1 90 ? -1.695 6.530 -10.190 1.00 85.31 90 ALA A O 1
ATOM 712 N N . ALA A 1 91 ? -1.474 7.798 -8.350 1.00 86.00 91 ALA A N 1
ATOM 713 C CA . ALA A 1 91 ? -1.296 9.054 -9.071 1.00 86.00 91 ALA A CA 1
ATOM 714 C C . ALA A 1 91 ? 0.016 9.063 -9.867 1.00 86.00 91 ALA A C 1
ATOM 716 O O . ALA A 1 91 ? 0.010 9.447 -11.033 1.00 86.00 91 ALA A O 1
ATOM 717 N N . ILE A 1 92 ? 1.114 8.572 -9.281 1.00 83.69 92 ILE A N 1
ATOM 718 C CA . ILE A 1 92 ? 2.406 8.437 -9.973 1.00 83.69 92 ILE A CA 1
ATOM 719 C C . ILE A 1 92 ? 2.281 7.472 -11.159 1.00 83.69 92 ILE A C 1
ATOM 721 O O . ILE A 1 92 ? 2.692 7.808 -12.267 1.00 83.69 92 ILE A O 1
ATOM 725 N N . ALA A 1 93 ? 1.670 6.301 -10.958 1.00 81.50 93 ALA A N 1
A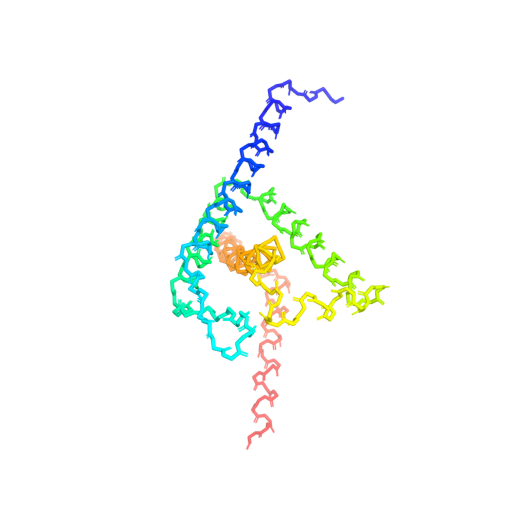TOM 726 C CA . ALA A 1 93 ? 1.448 5.338 -12.036 1.00 81.50 93 ALA A CA 1
ATOM 727 C C . ALA A 1 93 ? 0.578 5.924 -13.163 1.00 81.50 93 ALA A C 1
ATOM 729 O O . ALA A 1 93 ? 0.906 5.782 -14.340 1.00 81.50 93 ALA A O 1
ATOM 730 N N . SER A 1 94 ? -0.492 6.639 -12.805 1.00 82.88 94 SER A N 1
ATOM 731 C CA . SER A 1 94 ? -1.378 7.302 -13.770 1.00 82.88 94 SER A CA 1
ATOM 732 C C . SER A 1 94 ? -0.671 8.428 -14.525 1.00 82.88 94 SER A C 1
ATOM 734 O O . SER A 1 94 ? -0.905 8.595 -15.717 1.00 82.88 94 SER A O 1
ATOM 736 N N . TYR A 1 95 ? 0.218 9.179 -13.864 1.00 86.38 95 TYR A N 1
ATOM 737 C CA . TYR A 1 95 ? 1.026 10.214 -14.508 1.00 86.38 95 TYR A CA 1
ATOM 738 C C . TYR A 1 95 ? 1.912 9.618 -15.601 1.00 86.38 95 TYR A C 1
ATOM 740 O O . TYR A 1 95 ? 1.854 10.085 -16.734 1.00 86.38 95 TYR A O 1
ATOM 748 N N . TYR A 1 96 ? 2.666 8.556 -15.301 1.00 81.62 96 TYR A N 1
ATOM 749 C CA . TYR A 1 96 ? 3.486 7.891 -16.319 1.00 81.62 96 TYR A CA 1
ATOM 750 C C . TYR A 1 96 ? 2.630 7.313 -17.446 1.00 81.62 96 TYR A C 1
ATOM 752 O O . TYR A 1 96 ? 2.977 7.447 -18.611 1.00 81.62 96 TYR A O 1
ATOM 760 N N . TYR A 1 97 ? 1.476 6.730 -17.129 1.00 79.38 97 TYR A N 1
ATOM 761 C CA . TYR A 1 97 ? 0.595 6.178 -18.153 1.00 79.38 97 TYR A CA 1
ATOM 762 C C . TYR A 1 97 ? 0.029 7.243 -19.111 1.00 79.38 97 TYR A C 1
ATOM 764 O O . TYR A 1 97 ? -0.004 7.014 -20.320 1.00 79.38 97 TYR A O 1
ATOM 772 N N . ILE A 1 98 ? -0.411 8.394 -18.582 1.00 82.94 98 ILE A N 1
ATOM 773 C CA . ILE A 1 98 ? -1.124 9.439 -19.341 1.00 82.94 98 ILE A CA 1
ATOM 774 C C . ILE A 1 98 ? -0.168 10.472 -19.950 1.00 82.94 98 ILE A C 1
ATOM 776 O O . ILE A 1 98 ? -0.345 10.863 -21.101 1.00 82.94 98 ILE A O 1
ATOM 780 N N . MET A 1 99 ? 0.804 10.955 -19.174 1.00 84.94 99 MET A N 1
ATOM 781 C CA . MET A 1 99 ? 1.643 12.107 -19.532 1.00 84.94 99 MET A CA 1
ATOM 782 C C . MET A 1 99 ? 3.005 11.704 -20.101 1.00 84.94 99 MET A C 1
ATOM 784 O O . MET A 1 99 ? 3.564 12.454 -20.895 1.00 84.94 99 MET A O 1
ATOM 788 N N . ASP A 1 100 ? 3.533 10.536 -19.725 1.00 83.56 100 ASP A N 1
ATOM 789 C CA . ASP A 1 100 ? 4.855 10.068 -20.155 1.00 83.56 100 ASP A CA 1
ATOM 790 C C . ASP A 1 100 ? 4.827 8.599 -20.607 1.00 83.56 100 ASP A C 1
ATOM 792 O O . ASP A 1 100 ? 5.485 7.707 -20.060 1.00 83.56 100 ASP A O 1
ATOM 796 N N . HIS A 1 101 ? 4.012 8.349 -21.636 1.00 79.69 101 HIS A N 1
ATOM 797 C CA . HIS A 1 101 ? 3.728 7.001 -22.127 1.00 79.69 101 HIS A CA 1
ATOM 798 C C . HIS A 1 101 ? 4.978 6.264 -22.638 1.00 79.69 101 HIS A C 1
ATOM 800 O O . HIS A 1 101 ? 5.050 5.038 -22.575 1.00 79.69 101 HIS A O 1
ATOM 806 N N . LYS A 1 102 ? 5.988 7.002 -23.119 1.00 81.50 102 LYS A N 1
ATOM 807 C CA . LYS A 1 102 ? 7.252 6.415 -23.577 1.00 81.50 102 LYS A CA 1
ATOM 808 C C . LYS A 1 102 ? 8.016 5.795 -22.408 1.00 81.50 102 LYS A C 1
ATOM 810 O O . LYS A 1 102 ? 8.391 4.629 -22.481 1.00 81.50 102 LYS A O 1
ATOM 815 N N . THR A 1 103 ? 8.170 6.540 -21.318 1.00 76.88 103 THR A N 1
ATOM 816 C CA . THR A 1 103 ? 8.792 6.043 -20.087 1.00 76.88 103 THR A CA 1
ATOM 817 C C . THR A 1 103 ? 7.972 4.909 -19.459 1.00 76.88 103 THR A C 1
ATOM 819 O O . THR A 1 103 ? 8.534 3.951 -18.936 1.00 76.88 103 THR A O 1
ATOM 822 N N . TYR A 1 104 ? 6.637 4.959 -19.556 1.00 74.94 104 TYR A N 1
ATOM 823 C CA . TYR A 1 104 ? 5.776 3.844 -19.148 1.00 74.94 104 TYR A CA 1
ATOM 824 C C . TYR A 1 104 ? 6.072 2.553 -19.929 1.00 74.94 104 TYR A C 1
ATOM 826 O O . TYR A 1 104 ? 6.250 1.509 -19.304 1.00 74.94 104 TYR A O 1
ATOM 834 N N . LEU A 1 105 ? 6.160 2.615 -21.263 1.00 75.25 105 LEU A N 1
ATOM 835 C CA . LEU A 1 105 ? 6.500 1.455 -22.096 1.00 75.25 105 LEU A CA 1
ATOM 836 C C . LEU A 1 105 ? 7.902 0.920 -21.775 1.00 75.25 105 LEU A C 1
ATOM 838 O O . LEU A 1 105 ? 8.075 -0.291 -21.669 1.00 75.25 105 LEU A O 1
ATOM 842 N N . GLU A 1 106 ? 8.876 1.805 -21.543 1.00 72.75 106 GLU A N 1
ATOM 843 C CA . GLU A 1 106 ? 10.236 1.419 -21.139 1.00 72.75 106 GLU A CA 1
ATOM 844 C C . GLU A 1 106 ? 10.276 0.697 -19.780 1.00 72.75 106 GLU A C 1
ATOM 846 O O . GLU A 1 106 ? 11.068 -0.227 -19.601 1.00 72.75 106 GLU A O 1
ATOM 851 N N . TYR A 1 107 ? 9.425 1.077 -18.820 1.00 68.94 107 TYR A N 1
ATOM 852 C CA . TYR A 1 107 ? 9.316 0.380 -17.531 1.00 68.94 107 TYR A CA 1
ATOM 853 C C . TYR A 1 107 ? 8.474 -0.896 -17.583 1.00 68.94 107 TYR A C 1
ATOM 855 O O . TYR A 1 107 ? 8.628 -1.760 -16.719 1.00 68.94 107 TYR A O 1
ATOM 863 N N . HIS A 1 108 ? 7.568 -1.006 -18.554 1.00 67.38 108 HIS A N 1
ATOM 864 C CA . HIS A 1 108 ? 6.710 -2.175 -18.719 1.00 67.38 108 HIS A CA 1
ATOM 865 C C . HIS A 1 108 ? 7.409 -3.325 -19.453 1.00 67.38 108 HIS A C 1
ATOM 867 O O . HIS A 1 108 ? 6.979 -4.471 -19.337 1.00 67.38 108 HIS A O 1
ATOM 873 N N . ASP A 1 109 ? 8.489 -3.038 -20.180 1.00 67.25 109 ASP A N 1
ATOM 874 C CA . ASP A 1 109 ? 9.257 -4.054 -20.886 1.00 67.25 109 ASP A CA 1
ATOM 875 C C . ASP A 1 109 ? 10.041 -4.948 -19.900 1.00 67.25 109 ASP A C 1
ATOM 877 O O . ASP A 1 109 ? 10.856 -4.481 -19.095 1.00 67.25 109 ASP A O 1
ATOM 881 N N . ASN A 1 110 ? 9.789 -6.261 -19.948 1.00 56.69 110 ASN A N 1
ATOM 882 C CA . ASN A 1 110 ? 10.283 -7.245 -18.969 1.00 56.69 110 ASN A CA 1
ATOM 883 C C . ASN A 1 110 ? 11.817 -7.330 -18.909 1.00 56.69 110 ASN A C 1
ATOM 885 O O . ASN A 1 110 ? 12.390 -7.676 -17.875 1.00 56.69 110 ASN A O 1
ATOM 889 N N . SER A 1 111 ? 12.493 -6.953 -19.994 1.00 53.09 111 SER A N 1
ATOM 890 C CA . SER A 1 111 ? 13.956 -6.876 -20.070 1.00 53.09 111 SER A CA 1
ATOM 891 C C . SER A 1 111 ? 14.551 -5.765 -19.180 1.00 53.09 111 SER A C 1
ATOM 893 O O . SER A 1 111 ? 15.696 -5.855 -18.730 1.00 53.09 111 SER A O 1
ATOM 895 N N . MET A 1 112 ? 13.769 -4.723 -18.867 1.00 54.12 112 MET A N 1
ATOM 896 C CA . MET A 1 112 ? 14.169 -3.559 -18.062 1.00 54.12 112 MET A CA 1
ATOM 897 C C . MET A 1 112 ? 13.772 -3.675 -16.584 1.00 54.12 112 MET A C 1
ATOM 899 O O . MET A 1 112 ? 14.371 -2.998 -15.744 1.00 54.12 112 MET A O 1
ATOM 903 N N . LEU A 1 113 ? 12.833 -4.562 -16.235 1.00 54.50 113 LEU A N 1
ATOM 904 C CA . LEU A 1 113 ? 12.432 -4.851 -14.846 1.00 54.50 113 LEU A CA 1
ATOM 905 C C . LEU A 1 113 ? 13.638 -5.223 -13.964 1.00 54.50 113 LEU A C 1
ATOM 907 O O . LEU A 1 113 ? 13.730 -4.801 -12.813 1.00 54.50 113 LEU A O 1
ATOM 911 N N . CYS A 1 114 ? 14.630 -5.899 -14.548 1.00 56.03 114 CYS A N 1
ATOM 912 C CA . CYS A 1 114 ? 15.891 -6.233 -13.887 1.00 56.03 114 CYS A CA 1
ATOM 913 C C . CYS A 1 114 ? 16.841 -5.043 -13.684 1.00 56.03 114 CYS A C 1
ATOM 915 O O . CYS A 1 114 ? 17.698 -5.047 -12.800 1.00 56.03 114 CYS A O 1
ATOM 917 N N . LYS A 1 115 ? 16.719 -4.020 -14.534 1.00 60.44 115 LYS A N 1
ATOM 918 C CA . LYS A 1 115 ? 17.552 -2.815 -14.502 1.00 60.44 115 LYS A CA 1
ATOM 919 C C . LYS A 1 115 ? 16.972 -1.762 -13.555 1.00 60.44 115 LYS A C 1
ATOM 921 O O . LYS A 1 115 ? 17.735 -1.026 -12.937 1.00 60.44 115 LYS A O 1
ATOM 926 N N . ASN A 1 116 ? 15.647 -1.737 -13.385 1.00 66.88 116 ASN A N 1
ATOM 927 C CA . ASN A 1 116 ? 14.926 -0.776 -12.549 1.00 66.88 116 ASN A CA 1
ATOM 928 C C . ASN A 1 116 ? 14.229 -1.432 -11.343 1.00 66.88 116 ASN A C 1
ATOM 930 O O . ASN A 1 116 ? 13.006 -1.406 -11.207 1.00 66.88 116 ASN A O 1
ATOM 934 N N . MET A 1 117 ? 15.036 -1.918 -10.393 1.00 66.31 117 MET A N 1
ATOM 935 C CA . MET A 1 117 ? 14.589 -2.488 -9.105 1.00 66.31 117 MET A CA 1
ATOM 936 C C . MET A 1 117 ? 13.627 -1.578 -8.323 1.00 66.31 117 MET A C 1
ATOM 938 O O . MET A 1 117 ? 12.755 -2.051 -7.597 1.00 66.31 117 MET A O 1
ATOM 942 N N . ILE A 1 118 ? 13.772 -0.259 -8.477 1.00 70.62 118 ILE A N 1
ATOM 943 C CA . ILE A 1 118 ? 12.919 0.741 -7.823 1.00 70.62 118 ILE A CA 1
ATOM 944 C C . ILE A 1 118 ? 11.474 0.638 -8.326 1.00 70.62 118 ILE A C 1
ATOM 946 O O . ILE A 1 118 ? 10.544 0.697 -7.524 1.00 70.62 118 ILE A O 1
ATOM 950 N N . TYR A 1 119 ? 11.279 0.449 -9.633 1.00 73.12 119 TYR A N 1
ATOM 951 C CA . TYR A 1 119 ? 9.952 0.346 -10.239 1.00 73.12 119 TYR A CA 1
ATOM 952 C C . TYR A 1 119 ? 9.228 -0.924 -9.775 1.00 73.12 119 TYR A C 1
ATOM 954 O O . TYR A 1 119 ? 8.080 -0.861 -9.333 1.00 73.12 119 TYR A O 1
ATOM 962 N N . MET A 1 120 ? 9.934 -2.057 -9.761 1.00 72.19 120 MET A N 1
ATOM 963 C CA . MET A 1 120 ? 9.412 -3.320 -9.233 1.00 72.19 120 MET A CA 1
ATOM 964 C C . MET A 1 120 ? 9.061 -3.219 -7.740 1.00 72.19 120 MET A C 1
ATOM 966 O O . MET A 1 120 ? 7.983 -3.639 -7.317 1.00 72.19 120 MET A O 1
ATOM 970 N N . GLY A 1 121 ? 9.932 -2.599 -6.937 1.00 73.38 121 GLY A N 1
ATOM 971 C CA . GLY A 1 121 ? 9.657 -2.336 -5.524 1.00 73.38 121 GLY A CA 1
ATOM 972 C C . GLY A 1 121 ? 8.408 -1.475 -5.323 1.00 73.38 121 GLY A C 1
ATOM 973 O O . GLY A 1 121 ? 7.608 -1.743 -4.428 1.00 73.38 121 GLY A O 1
ATOM 974 N N . PHE A 1 122 ? 8.189 -0.488 -6.192 1.00 76.31 122 PHE A N 1
ATOM 975 C CA . PHE A 1 122 ? 7.003 0.364 -6.152 1.00 76.31 122 PHE A CA 1
ATOM 976 C C . PHE A 1 122 ? 5.713 -0.389 -6.502 1.00 76.31 122 PHE A C 1
ATOM 978 O O . PHE A 1 122 ? 4.688 -0.178 -5.854 1.00 76.31 122 PHE A O 1
ATOM 985 N N . GLN A 1 123 ? 5.758 -1.300 -7.478 1.00 77.44 123 GLN A N 1
ATOM 986 C CA . GLN A 1 123 ? 4.628 -2.175 -7.810 1.00 77.44 123 GLN A CA 1
ATOM 987 C C . GLN A 1 123 ? 4.273 -3.115 -6.649 1.00 77.44 123 GLN A C 1
ATOM 989 O O . GLN A 1 123 ? 3.103 -3.236 -6.286 1.00 77.44 123 GLN A O 1
ATOM 994 N N . LEU A 1 124 ? 5.273 -3.735 -6.014 1.00 77.38 124 LEU A N 1
ATOM 995 C CA . LEU A 1 124 ? 5.065 -4.596 -4.843 1.00 77.38 124 LEU A CA 1
ATOM 996 C C . LEU A 1 124 ? 4.524 -3.811 -3.641 1.00 77.38 124 LEU A C 1
ATOM 998 O O . LEU A 1 124 ? 3.647 -4.292 -2.920 1.00 77.38 124 LEU A O 1
ATOM 1002 N N . PHE A 1 125 ? 5.001 -2.582 -3.448 1.00 80.50 125 PHE A N 1
ATOM 1003 C CA . PHE A 1 125 ? 4.497 -1.674 -2.423 1.00 80.50 125 PHE A CA 1
ATOM 1004 C C . PHE A 1 125 ? 3.024 -1.310 -2.656 1.00 80.50 125 PHE A C 1
ATOM 1006 O O . PHE A 1 125 ? 2.202 -1.447 -1.751 1.00 80.50 125 PHE A O 1
ATOM 1013 N N . LEU A 1 126 ? 2.671 -0.934 -3.889 1.00 84.12 126 LEU A N 1
ATOM 1014 C CA . LEU A 1 126 ? 1.291 -0.680 -4.317 1.00 84.12 126 LEU A CA 1
ATOM 1015 C C . LEU A 1 126 ? 0.369 -1.867 -4.041 1.00 84.12 126 LEU A C 1
ATOM 1017 O O . LEU A 1 126 ? -0.730 -1.708 -3.497 1.00 84.12 126 LEU A O 1
ATOM 1021 N N . LEU A 1 127 ? 0.829 -3.062 -4.404 1.00 82.94 127 LEU A N 1
ATOM 1022 C CA . LEU A 1 127 ? 0.088 -4.298 -4.207 1.00 82.94 127 LEU A CA 1
ATOM 1023 C C . LEU A 1 127 ? -0.138 -4.565 -2.712 1.00 82.94 127 LEU A C 1
ATOM 1025 O O . LEU A 1 127 ? -1.265 -4.822 -2.290 1.00 82.94 127 LEU A O 1
ATOM 1029 N N . THR A 1 128 ? 0.899 -4.389 -1.892 1.00 84.88 128 THR A N 1
ATOM 1030 C CA . THR A 1 128 ? 0.829 -4.537 -0.430 1.00 84.88 128 THR A CA 1
ATOM 1031 C C . THR A 1 128 ? -0.140 -3.536 0.210 1.00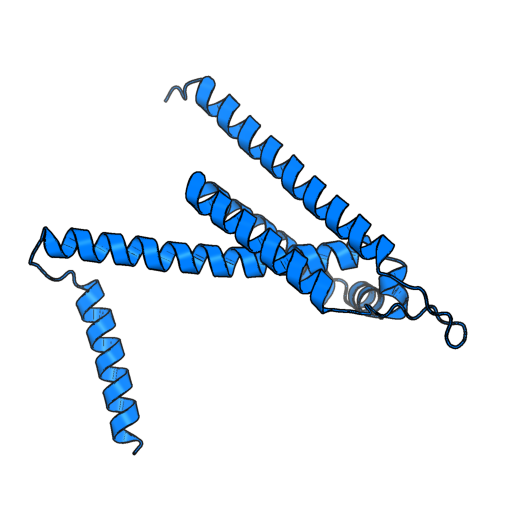 84.88 128 THR A C 1
ATOM 1033 O O . THR A 1 128 ? -0.979 -3.918 1.028 1.00 84.88 128 THR A O 1
ATOM 1036 N N . CYS A 1 129 ? -0.107 -2.260 -0.187 1.00 86.38 129 CYS A N 1
ATOM 1037 C CA . CYS A 1 129 ? -1.062 -1.252 0.294 1.00 86.38 129 CYS A CA 1
ATOM 1038 C C . CYS A 1 129 ? -2.511 -1.579 -0.101 1.00 86.38 129 CYS A C 1
ATOM 1040 O O . CYS A 1 129 ? -3.441 -1.318 0.669 1.00 86.38 129 CYS A O 1
ATOM 1042 N N . SER A 1 130 ? -2.710 -2.180 -1.277 1.00 88.19 130 SER A N 1
ATOM 1043 C CA . SER A 1 130 ? -4.031 -2.587 -1.771 1.00 88.19 130 SER A CA 1
ATOM 1044 C C . SER A 1 130 ? -4.616 -3.737 -0.947 1.00 88.19 130 SER A C 1
ATOM 1046 O O . SER A 1 130 ? -5.748 -3.637 -0.470 1.00 88.19 130 SER A O 1
ATOM 1048 N N . PHE A 1 131 ? -3.833 -4.793 -0.702 1.00 85.56 131 PHE A N 1
ATOM 1049 C CA . PHE A 1 131 ? -4.242 -5.898 0.173 1.00 85.56 131 PHE A CA 1
ATOM 1050 C C . PHE A 1 131 ? -4.467 -5.431 1.615 1.00 85.56 131 PHE A C 1
ATOM 1052 O O . PHE A 1 131 ? -5.476 -5.781 2.228 1.00 85.56 131 PHE A O 1
ATOM 1059 N N . SER A 1 132 ? -3.588 -4.567 2.132 1.00 88.12 132 SER A N 1
ATOM 1060 C CA . SER A 1 132 ? -3.762 -3.939 3.448 1.00 88.12 132 SER A CA 1
ATOM 1061 C C . SER A 1 132 ? -5.093 -3.192 3.541 1.00 88.12 132 SER A C 1
ATOM 1063 O O . SER A 1 132 ? -5.826 -3.350 4.513 1.00 88.12 132 SER A O 1
ATOM 1065 N N . LYS A 1 133 ? -5.453 -2.413 2.512 1.00 89.69 133 LYS A N 1
ATOM 1066 C CA . LYS A 1 133 ? -6.731 -1.689 2.468 1.00 89.69 133 LYS A CA 1
ATOM 1067 C C . LYS A 1 133 ? -7.922 -2.641 2.513 1.00 89.69 133 LYS A C 1
ATOM 1069 O O . LYS A 1 133 ? -8.861 -2.390 3.264 1.00 89.69 133 LYS A O 1
ATOM 1074 N N . ALA A 1 134 ? -7.870 -3.732 1.752 1.00 86.75 134 ALA A N 1
ATOM 1075 C CA . ALA A 1 134 ? -8.931 -4.733 1.736 1.00 86.75 134 ALA A CA 1
ATOM 1076 C C . ALA A 1 134 ? -9.155 -5.348 3.129 1.00 86.75 134 ALA A C 1
ATOM 1078 O O . ALA A 1 134 ? -10.289 -5.403 3.608 1.00 86.75 134 ALA A O 1
ATOM 1079 N N . PHE A 1 135 ? -8.080 -5.739 3.817 1.00 86.50 135 PHE A N 1
ATOM 1080 C CA . PHE A 1 135 ? -8.159 -6.284 5.173 1.00 86.50 135 PHE A CA 1
ATOM 1081 C C . PHE A 1 135 ? -8.614 -5.251 6.212 1.00 86.50 135 PHE A C 1
ATOM 1083 O O . PHE A 1 135 ? -9.447 -5.571 7.058 1.00 86.50 135 PHE A O 1
ATOM 1090 N N . ILE A 1 136 ? -8.140 -4.004 6.135 1.00 88.44 136 ILE A N 1
ATOM 1091 C CA . ILE A 1 136 ? -8.611 -2.914 7.005 1.00 88.44 136 ILE A CA 1
ATOM 1092 C C . ILE A 1 136 ? -10.120 -2.709 6.836 1.00 88.44 136 ILE A C 1
ATOM 1094 O O . ILE A 1 136 ? -10.843 -2.660 7.829 1.00 88.44 136 ILE A O 1
ATOM 1098 N N . SER A 1 137 ? -10.614 -2.645 5.596 1.00 86.12 137 SER A N 1
ATOM 1099 C CA . SER A 1 137 ? -12.049 -2.510 5.318 1.00 86.12 137 SER A CA 1
ATOM 1100 C C . SER A 1 137 ? -12.860 -3.711 5.808 1.00 86.12 137 SER A C 1
ATOM 1102 O O . SER A 1 137 ? -13.977 -3.540 6.292 1.00 86.12 137 SER A O 1
ATOM 1104 N N . PHE A 1 138 ? -12.297 -4.919 5.745 1.00 82.19 138 PHE A N 1
ATOM 1105 C CA . PHE A 1 138 ? -12.917 -6.105 6.331 1.00 82.19 138 PHE A CA 1
ATOM 1106 C C . PHE A 1 138 ? -13.032 -5.978 7.856 1.00 82.19 138 PHE A C 1
ATOM 1108 O O . PHE A 1 138 ? -14.116 -6.156 8.403 1.00 82.19 138 PHE A O 1
ATOM 1115 N N . ILE A 1 139 ? -11.957 -5.591 8.552 1.00 84.06 139 ILE A N 1
ATOM 1116 C CA . ILE A 1 139 ? -11.980 -5.369 10.008 1.00 84.06 139 ILE A CA 1
ATOM 1117 C C . ILE A 1 139 ? -13.008 -4.294 10.382 1.00 84.06 139 ILE A C 1
ATOM 1119 O O . ILE A 1 139 ? -13.776 -4.492 11.323 1.00 84.06 139 ILE A O 1
ATOM 1123 N N . GLU A 1 140 ? -13.059 -3.182 9.644 1.00 86.06 140 GLU A N 1
ATOM 1124 C CA . GLU A 1 140 ? -14.052 -2.120 9.852 1.00 86.06 140 GLU A CA 1
ATOM 1125 C C . GLU A 1 140 ? -15.481 -2.645 9.746 1.00 86.06 140 GLU A C 1
ATOM 1127 O O . GLU A 1 140 ? -16.305 -2.353 10.611 1.00 86.06 140 GLU A O 1
ATOM 1132 N N . PHE A 1 141 ? -15.759 -3.467 8.734 1.00 80.31 141 PHE A N 1
ATOM 1133 C CA . PHE A 1 141 ? -17.070 -4.073 8.557 1.00 80.31 141 PHE A CA 1
ATOM 1134 C C . PHE A 1 141 ? -17.474 -4.930 9.767 1.00 80.31 141 PHE A C 1
ATOM 1136 O O . PHE A 1 141 ? -18.596 -4.807 10.263 1.00 80.31 141 PHE A O 1
ATOM 1143 N N . PHE A 1 142 ? -16.562 -5.753 10.298 1.00 78.88 142 PHE A N 1
ATOM 1144 C CA . PHE A 1 142 ? -16.833 -6.545 11.505 1.00 78.88 142 PHE A CA 1
ATOM 1145 C C . PHE A 1 142 ? -17.015 -5.679 12.751 1.00 78.88 142 PHE A C 1
ATOM 1147 O O . PHE A 1 142 ? -17.917 -5.939 13.548 1.00 78.88 142 PHE A O 1
ATOM 1154 N N . GLN A 1 143 ? -16.191 -4.647 12.925 1.00 81.81 143 GLN A N 1
ATOM 1155 C CA . GLN A 1 143 ? -16.294 -3.728 14.059 1.00 81.81 143 GLN A CA 1
ATOM 1156 C C . GLN A 1 143 ? -17.622 -2.962 14.046 1.00 81.81 143 GLN A C 1
ATOM 1158 O O . GLN A 1 143 ? -18.289 -2.870 15.078 1.00 81.81 143 GLN A O 1
ATOM 1163 N N . GLU A 1 144 ? -18.035 -2.455 12.883 1.00 80.12 144 GLU A N 1
ATOM 1164 C CA . GLU A 1 144 ? -19.307 -1.751 12.719 1.00 80.12 144 GLU A CA 1
ATOM 1165 C C . GLU A 1 144 ? -20.489 -2.692 12.969 1.00 80.12 144 GLU A C 1
ATOM 1167 O O . GLU A 1 144 ? -21.406 -2.346 13.714 1.00 80.12 144 GLU A O 1
ATOM 1172 N N . ARG A 1 145 ? -20.436 -3.926 12.450 1.00 73.56 145 ARG A N 1
ATOM 1173 C CA . ARG A 1 145 ? -21.471 -4.935 12.709 1.00 73.56 145 ARG A CA 1
ATOM 1174 C C . ARG A 1 145 ? -21.579 -5.324 14.175 1.00 73.56 145 ARG A C 1
ATOM 1176 O O . ARG A 1 145 ? -22.691 -5.393 14.689 1.00 73.56 145 ARG A O 1
ATOM 1183 N N . ASN A 1 146 ? -20.462 -5.539 14.860 1.00 73.50 146 ASN A N 1
ATOM 1184 C CA . ASN A 1 146 ? -20.483 -5.906 16.273 1.00 73.50 146 ASN A CA 1
ATOM 1185 C C . ASN A 1 146 ? -21.003 -4.752 17.153 1.00 73.50 146 ASN A C 1
ATOM 1187 O O . ASN A 1 146 ? -21.764 -4.971 18.093 1.00 73.50 146 ASN A O 1
ATOM 1191 N N . SER A 1 147 ? -20.650 -3.509 16.809 1.00 73.88 147 SER A N 1
ATOM 1192 C CA . SER A 1 147 ? -21.194 -2.311 17.459 1.00 73.88 147 SER A CA 1
ATOM 1193 C C . SER A 1 147 ? -22.711 -2.198 17.274 1.00 73.88 147 SER A C 1
ATOM 1195 O O . SER A 1 147 ? -23.427 -1.950 18.243 1.00 73.88 147 SER A O 1
ATOM 1197 N N . LEU A 1 148 ? -23.214 -2.441 16.057 1.00 67.75 148 LEU A N 1
ATOM 1198 C CA . LEU A 1 148 ? -24.649 -2.432 15.746 1.00 67.75 148 LEU A CA 1
ATOM 1199 C C . LEU A 1 148 ? -25.420 -3.527 16.496 1.00 67.75 148 LEU A C 1
ATOM 1201 O O . LEU A 1 148 ? -26.474 -3.250 17.054 1.00 67.75 148 LEU A O 1
ATOM 1205 N N . ILE A 1 149 ? -24.884 -4.748 16.577 1.00 70.94 149 ILE A N 1
ATOM 1206 C CA . ILE A 1 149 ? -25.514 -5.841 17.339 1.00 70.94 149 ILE A CA 1
ATOM 1207 C C . ILE A 1 149 ? -25.601 -5.471 18.823 1.00 70.94 149 ILE A C 1
ATOM 1209 O O . ILE A 1 149 ? -26.673 -5.559 19.417 1.00 70.94 149 ILE A O 1
ATOM 1213 N N . ASN A 1 150 ? -24.506 -4.984 19.410 1.00 63.16 150 ASN A N 1
ATOM 1214 C CA . ASN A 1 150 ? -24.494 -4.585 20.817 1.00 63.16 150 ASN A CA 1
ATOM 1215 C C . ASN A 1 150 ? -25.415 -3.389 21.100 1.00 63.16 150 ASN A C 1
ATOM 1217 O O . ASN A 1 150 ? -26.045 -3.341 22.151 1.00 63.16 150 ASN A O 1
ATOM 1221 N N . THR A 1 151 ? -25.535 -2.437 20.171 1.00 60.88 151 THR A N 1
ATOM 1222 C CA . THR A 1 151 ? -26.441 -1.287 20.328 1.00 60.88 151 THR A CA 1
ATOM 1223 C C . THR A 1 151 ? -27.910 -1.636 20.089 1.00 60.88 151 THR A C 1
ATOM 1225 O O . THR A 1 151 ? -28.751 -1.105 20.806 1.00 60.88 151 THR A O 1
ATOM 1228 N N . ASN A 1 152 ? -28.237 -2.566 19.188 1.00 52.62 152 ASN A N 1
ATOM 1229 C CA . ASN A 1 152 ? -29.606 -3.066 18.991 1.00 52.62 152 ASN A CA 1
ATOM 1230 C C . ASN A 1 152 ? -30.094 -3.966 20.135 1.00 52.62 152 ASN A C 1
ATOM 1232 O O . ASN A 1 152 ? -31.284 -3.976 20.433 1.00 52.62 152 ASN A O 1
ATOM 1236 N N . ILE A 1 153 ? -29.193 -4.702 20.799 1.00 52.84 153 ILE A N 1
ATOM 1237 C CA . ILE A 1 153 ? -29.525 -5.433 22.036 1.00 52.84 153 ILE A CA 1
ATOM 1238 C C . ILE A 1 153 ? -29.896 -4.449 23.159 1.00 52.84 153 ILE A C 1
ATOM 1240 O O . ILE A 1 153 ? -30.741 -4.758 23.995 1.00 52.84 153 ILE A O 1
ATOM 1244 N N . ILE A 1 154 ? -29.292 -3.255 23.171 1.00 51.38 154 ILE A N 1
ATOM 1245 C CA . ILE A 1 154 ? -29.541 -2.217 24.184 1.00 51.38 154 ILE A CA 1
ATOM 1246 C C . ILE A 1 154 ? -30.740 -1.326 23.812 1.00 51.38 154 ILE A C 1
ATOM 1248 O O . ILE A 1 154 ? -31.468 -0.891 24.698 1.00 51.38 154 ILE A O 1
ATOM 1252 N N . ASN A 1 155 ? -30.989 -1.091 22.523 1.00 45.38 155 ASN A N 1
ATOM 1253 C CA . ASN A 1 155 ? -32.111 -0.300 22.030 1.00 45.38 155 ASN A CA 1
ATOM 1254 C C . ASN A 1 155 ? -32.926 -1.112 21.018 1.00 45.38 155 ASN A C 1
ATOM 1256 O O . ASN A 1 155 ? -32.632 -1.122 19.823 1.00 45.38 155 ASN A O 1
ATOM 1260 N N . HIS A 1 156 ? -34.015 -1.721 21.489 1.00 46.81 156 HIS A N 1
ATOM 1261 C CA . HIS A 1 156 ? -35.139 -2.108 20.639 1.00 46.81 156 HIS A CA 1
ATOM 1262 C C . HIS A 1 156 ? -35.751 -0.843 20.013 1.00 46.81 156 HIS A C 1
ATOM 1264 O O . HIS A 1 156 ? -36.699 -0.278 20.541 1.00 46.81 156 HIS A O 1
ATOM 1270 N N . ASN A 1 157 ? -35.168 -0.363 18.918 1.00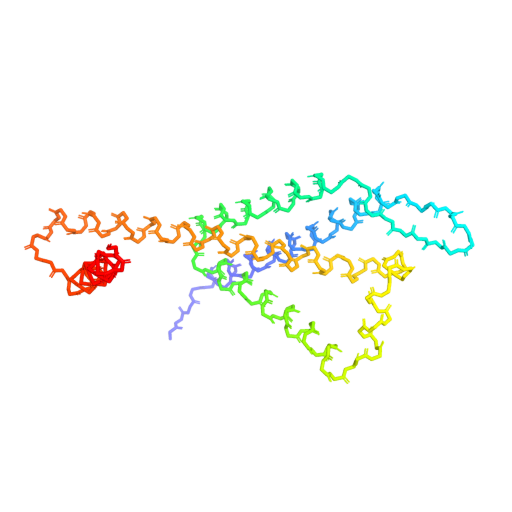 47.28 157 ASN A N 1
ATOM 1271 C CA . ASN A 1 157 ? -35.817 0.466 17.907 1.00 47.28 157 ASN A CA 1
ATOM 1272 C C . ASN A 1 157 ? -34.918 0.469 16.668 1.00 47.28 157 ASN A C 1
ATOM 1274 O O . ASN A 1 157 ? -33.836 1.053 16.673 1.00 47.28 157 ASN A O 1
ATOM 1278 N N . HIS A 1 158 ? -35.361 -0.238 15.626 1.00 53.50 158 HIS A N 1
ATOM 1279 C CA . HIS A 1 158 ? -34.650 -0.380 14.358 1.00 53.50 158 HIS A CA 1
ATOM 1280 C C . HIS A 1 158 ? -34.209 0.982 13.808 1.00 53.50 158 HIS A C 1
ATOM 1282 O O . HIS A 1 158 ? -35.030 1.856 13.542 1.00 53.50 158 HIS A O 1
ATOM 1288 N N . SER A 1 159 ? -32.903 1.133 13.598 1.00 61.09 159 SER A N 1
ATOM 1289 C CA . SER A 1 159 ? -32.328 2.265 12.876 1.00 61.09 159 SER A CA 1
ATOM 1290 C C . SER A 1 159 ? -32.598 2.115 11.375 1.00 61.09 159 SER A C 1
ATOM 1292 O O . SER A 1 159 ? -32.347 1.053 10.800 1.00 61.09 159 SER A O 1
ATOM 1294 N N . ASP A 1 160 ? -33.061 3.185 10.719 1.00 56.12 160 ASP A N 1
ATOM 1295 C CA . ASP A 1 160 ? -33.463 3.249 9.299 1.00 56.12 160 ASP A CA 1
ATOM 1296 C C . ASP A 1 160 ? -32.447 2.656 8.304 1.00 56.12 160 ASP A C 1
ATOM 1298 O O . ASP A 1 160 ? -32.804 2.215 7.207 1.00 56.12 160 ASP A O 1
ATOM 1302 N N . LYS A 1 161 ? -31.166 2.594 8.685 1.00 58.25 161 LYS A N 1
ATOM 1303 C CA . LYS A 1 161 ? -30.103 1.984 7.873 1.00 58.25 161 LYS A CA 1
ATOM 1304 C C . LYS A 1 161 ? -30.257 0.467 7.748 1.00 58.25 161 LYS A C 1
ATOM 1306 O O . LYS A 1 161 ? -29.969 -0.088 6.690 1.00 58.25 161 LYS A O 1
ATOM 1311 N N . GLU A 1 162 ? -30.742 -0.212 8.783 1.00 59.31 162 GLU A N 1
ATOM 1312 C CA . GLU A 1 162 ? -31.005 -1.654 8.726 1.00 59.31 162 GLU A CA 1
ATOM 1313 C C . GLU A 1 162 ? -32.204 -1.966 7.843 1.00 59.31 162 GLU A C 1
ATOM 1315 O O . GLU A 1 162 ? -32.163 -2.907 7.051 1.00 59.31 162 GLU A O 1
ATOM 1320 N N . LEU A 1 163 ? -33.228 -1.112 7.904 1.00 62.09 163 LEU A N 1
ATOM 1321 C CA . LEU A 1 163 ? -34.390 -1.193 7.030 1.00 62.09 163 LEU A CA 1
ATOM 1322 C C . LEU A 1 163 ? -33.988 -1.002 5.560 1.00 62.09 163 LEU A C 1
ATOM 1324 O O . LEU A 1 163 ? -34.529 -1.675 4.684 1.00 62.09 163 LEU A O 1
ATOM 1328 N N . PHE A 1 164 ? -33.010 -0.134 5.282 1.00 72.88 164 PHE A N 1
ATOM 1329 C CA . PHE A 1 164 ? -32.461 0.048 3.939 1.00 72.88 164 PHE A CA 1
ATOM 1330 C C . PHE A 1 164 ? -31.759 -1.216 3.426 1.00 72.88 164 PHE A C 1
ATOM 1332 O O . PHE A 1 164 ? -32.096 -1.696 2.345 1.00 72.88 164 PHE A O 1
ATOM 1339 N N . PHE A 1 165 ? -30.841 -1.807 4.201 1.00 71.81 165 PHE A N 1
ATOM 1340 C CA . PHE A 1 165 ? -30.153 -3.038 3.786 1.00 71.81 165 PHE A CA 1
ATOM 1341 C C . PHE A 1 165 ? -31.100 -4.234 3.672 1.00 71.81 165 PHE A C 1
ATOM 1343 O O . PHE A 1 165 ? -30.958 -5.028 2.744 1.00 71.81 165 PHE A O 1
ATOM 1350 N N . TYR A 1 166 ? -32.091 -4.342 4.558 1.00 74.50 166 TYR A N 1
ATOM 1351 C CA . TYR A 1 166 ? -33.114 -5.381 4.475 1.00 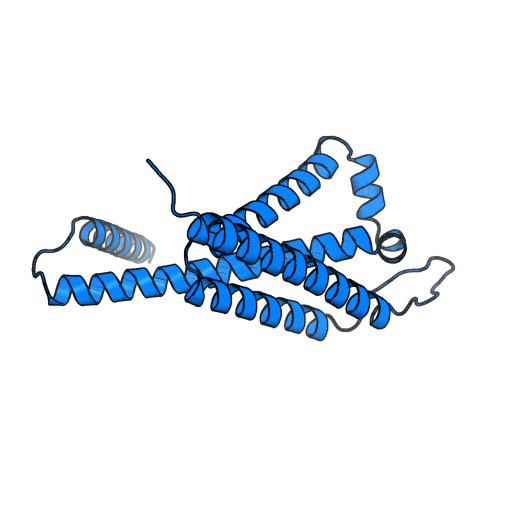74.50 166 TYR A CA 1
ATOM 1352 C C . TYR A 1 166 ? -33.966 -5.226 3.211 1.00 74.50 166 TYR A C 1
ATOM 1354 O O . TYR A 1 166 ? -34.190 -6.197 2.492 1.00 74.50 166 TYR A O 1
ATOM 1362 N N . LYS A 1 167 ? -34.374 -3.995 2.875 1.00 71.69 167 LYS A N 1
ATOM 1363 C CA . LYS A 1 167 ? -35.088 -3.702 1.622 1.00 71.69 167 LYS A CA 1
ATOM 1364 C C . LYS A 1 167 ? -34.238 -4.006 0.390 1.00 71.69 167 LYS A C 1
ATOM 1366 O O . LYS A 1 167 ? -34.761 -4.536 -0.585 1.00 71.69 167 LYS A O 1
ATOM 1371 N N . LEU A 1 168 ? -32.940 -3.719 0.437 1.00 79.69 168 LEU A N 1
ATOM 1372 C CA . LEU A 1 168 ? -32.021 -3.967 -0.673 1.00 79.69 168 LEU A CA 1
ATOM 1373 C C . LEU A 1 168 ? -31.780 -5.473 -0.877 1.00 79.69 168 LEU A C 1
ATOM 1375 O O . LEU A 1 168 ? -31.860 -5.959 -2.003 1.00 79.69 168 LEU A O 1
ATOM 1379 N N . ALA A 1 169 ? -31.583 -6.225 0.209 1.00 80.12 169 ALA A N 1
ATOM 1380 C CA . ALA A 1 169 ? -31.458 -7.682 0.175 1.00 80.12 169 ALA A CA 1
ATOM 1381 C C . ALA A 1 169 ? -32.758 -8.365 -0.280 1.00 80.12 169 ALA A C 1
ATOM 1383 O O . ALA A 1 169 ? -32.718 -9.252 -1.130 1.00 80.12 169 ALA A O 1
ATOM 1384 N N . SER A 1 170 ? -33.910 -7.917 0.228 1.00 73.31 170 SER A N 1
ATOM 1385 C CA . SER A 1 170 ? -35.224 -8.424 -0.183 1.00 73.31 170 SER A CA 1
ATOM 1386 C C . SER A 1 170 ? -35.485 -8.166 -1.672 1.00 73.31 170 SER A C 1
ATOM 1388 O O . SER A 1 170 ? -35.840 -9.087 -2.403 1.00 73.31 170 SER A O 1
ATOM 1390 N N . SER A 1 171 ? -35.189 -6.953 -2.153 1.00 79.69 171 SER A N 1
ATOM 1391 C CA . SER A 1 171 ? -35.293 -6.584 -3.573 1.00 79.69 171 SER A CA 1
ATOM 1392 C C . SER A 1 171 ? -34.404 -7.455 -4.471 1.00 79.69 171 SER A C 1
ATOM 1394 O O . SER A 1 171 ? -34.855 -7.962 -5.497 1.00 79.69 171 SER A O 1
ATOM 1396 N N . LEU A 1 172 ? -33.159 -7.718 -4.061 1.00 79.06 172 LEU A N 1
ATOM 1397 C CA . LEU A 1 172 ? -32.252 -8.614 -4.788 1.00 79.06 172 LEU A CA 1
ATOM 1398 C C . LEU A 1 172 ? -32.779 -10.052 -4.864 1.00 79.06 172 LEU A C 1
ATOM 1400 O O . LEU A 1 172 ? -32.721 -10.672 -5.927 1.00 79.06 172 LEU A O 1
ATOM 1404 N N . ILE A 1 173 ? -33.317 -10.578 -3.761 1.00 82.00 173 ILE A N 1
ATOM 1405 C CA . ILE A 1 173 ? -33.916 -11.918 -3.714 1.00 82.00 173 ILE A CA 1
ATOM 1406 C C . ILE A 1 173 ? -35.143 -11.990 -4.630 1.00 82.00 173 ILE A C 1
ATOM 1408 O O . ILE A 1 173 ? -35.323 -12.975 -5.346 1.00 82.00 173 ILE A O 1
ATOM 1412 N N . GLU A 1 174 ? -35.967 -10.945 -4.655 1.00 81.31 174 GLU A N 1
ATOM 1413 C CA . GLU A 1 174 ? -37.169 -10.881 -5.484 1.00 81.31 174 GLU A CA 1
ATOM 1414 C C . GLU A 1 174 ? -36.834 -10.812 -6.984 1.00 81.31 174 GLU A C 1
ATOM 1416 O O . GLU A 1 174 ? -37.440 -11.518 -7.794 1.00 81.31 174 GLU A O 1
ATOM 1421 N N . ILE A 1 175 ? -35.802 -10.046 -7.352 1.00 84.12 175 ILE A N 1
ATOM 1422 C CA . ILE A 1 175 ? -35.266 -9.987 -8.721 1.00 84.12 175 ILE A CA 1
ATOM 1423 C C . ILE A 1 175 ? -34.719 -11.352 -9.154 1.00 84.12 175 ILE A C 1
ATOM 1425 O O . ILE A 1 175 ? -34.992 -11.800 -10.269 1.00 84.12 175 ILE A O 1
ATOM 1429 N N . LEU A 1 176 ? -33.974 -12.037 -8.282 1.00 74.06 176 LEU A N 1
ATOM 1430 C CA . LEU A 1 176 ? -33.445 -13.375 -8.561 1.00 74.06 176 LEU A CA 1
ATOM 1431 C C . LEU A 1 176 ? -34.560 -14.417 -8.696 1.00 74.06 176 LEU A C 1
ATOM 1433 O O . LEU A 1 176 ? -34.463 -15.313 -9.532 1.00 74.06 176 LEU A O 1
ATOM 1437 N N . ARG A 1 177 ? -35.640 -14.279 -7.921 1.00 75.31 177 ARG A N 1
ATOM 1438 C CA . ARG A 1 177 ? -36.799 -15.176 -7.974 1.00 75.31 177 ARG A CA 1
ATOM 1439 C C . ARG A 1 177 ? -37.656 -14.969 -9.225 1.00 75.31 177 ARG A C 1
ATOM 1441 O O . ARG A 1 177 ? -38.211 -15.940 -9.712 1.00 75.31 177 ARG A O 1
ATOM 1448 N N . LYS A 1 178 ? -37.733 -13.747 -9.764 1.00 70.50 178 LYS A N 1
ATOM 1449 C CA . LYS A 1 178 ? -38.431 -13.434 -11.031 1.00 70.50 178 LYS A CA 1
ATOM 1450 C C . LYS A 1 178 ? -37.686 -13.886 -12.290 1.00 70.50 178 LYS A C 1
ATOM 1452 O O . LYS A 1 178 ? -38.281 -13.914 -13.361 1.00 70.50 178 LYS A O 1
ATOM 1457 N N . LYS A 1 179 ? -36.387 -14.177 -12.180 1.00 57.84 179 LYS A N 1
ATOM 1458 C CA . LYS A 1 179 ? -35.536 -14.635 -13.291 1.00 57.84 179 LYS A CA 1
ATOM 1459 C C . LYS A 1 179 ? -35.494 -16.161 -13.451 1.00 57.84 179 LYS A C 1
ATOM 1461 O O . LYS A 1 179 ? -34.807 -16.635 -14.353 1.00 57.84 179 LYS A O 1
ATOM 1466 N N . ARG A 1 180 ? -36.176 -16.903 -12.577 1.00 48.75 180 ARG A N 1
ATOM 1467 C CA . ARG A 1 180 ? -36.304 -18.362 -12.597 1.00 48.75 180 ARG A CA 1
ATOM 1468 C C . ARG A 1 180 ? -37.727 -18.741 -12.977 1.00 48.75 180 ARG A C 1
ATOM 1470 O O . ARG A 1 180 ? -37.864 -19.759 -13.680 1.00 48.75 180 ARG A O 1
#

Radius of gyration: 22.75 Å; chains: 1; bounding box: 60×45×51 Å